Protein AF-A0A1D1VES9-F1 (afdb_monomer)

Radius of gyration: 17.61 Å; Cα contacts (8 Å, |Δi|>4): 212; chains: 1; bounding box: 52×35×46 Å

Foldseek 3Di:
DQFLVLFQDPVLSVQLVDLPDAPVSLVVSVVCQVPDDADDVGSPRFHDDPCRNVNNVSVSLLSVQLNVLVVQCVDPVRVLDAGEAEDLAFEQDVVLVRDGPDYPVSSCVWVVVLVPDGSWDADPVRHTDDRDHSFYDDPNDGADRHVCGPPDDPVNRPDDPPPD

Structure (mmCIF, N/CA/C/O backbone):
data_AF-A0A1D1VES9-F1
#
_entry.id   AF-A0A1D1VES9-F1
#
loop_
_atom_site.group_PDB
_atom_site.id
_atom_site.type_symbol
_atom_site.label_atom_id
_atom_site.label_alt_id
_atom_site.label_comp_id
_atom_site.label_asym_id
_atom_site.label_entity_id
_atom_site.label_seq_id
_atom_site.pdbx_PDB_ins_code
_atom_site.Cartn_x
_atom_site.Cartn_y
_atom_site.Cartn_z
_atom_site.occupancy
_atom_site.B_iso_or_equiv
_atom_site.auth_seq_id
_atom_site.auth_comp_id
_atom_site.auth_asym_id
_atom_site.auth_atom_id
_atom_site.pdbx_PDB_model_num
ATOM 1 N N . MET A 1 1 ? 5.953 4.482 -4.335 1.00 76.69 1 MET A N 1
ATOM 2 C CA . MET A 1 1 ? 6.388 3.399 -5.250 1.00 76.69 1 MET A CA 1
ATOM 3 C C . MET A 1 1 ? 5.388 2.245 -5.416 1.00 76.69 1 MET A C 1
ATOM 5 O O . MET A 1 1 ? 5.637 1.420 -6.274 1.00 76.69 1 MET A O 1
ATOM 9 N N . GLY A 1 2 ? 4.272 2.163 -4.678 1.00 85.81 2 GLY A N 1
ATOM 10 C CA . GLY A 1 2 ? 3.234 1.133 -4.895 1.00 85.81 2 GLY A CA 1
ATOM 11 C C . GLY A 1 2 ? 1.936 1.680 -5.494 1.00 85.81 2 GLY A C 1
ATOM 12 O O . GLY A 1 2 ? 0.868 1.175 -5.179 1.00 85.81 2 GLY A O 1
ATOM 13 N N . SER A 1 3 ? 1.988 2.782 -6.248 1.00 88.19 3 SER A N 1
ATOM 14 C CA . SER A 1 3 ? 0.779 3.443 -6.762 1.00 88.19 3 SER A CA 1
ATOM 15 C C . SER A 1 3 ? 0.324 2.853 -8.092 1.00 88.19 3 SER A C 1
ATOM 17 O O . SER A 1 3 ? 1.151 2.459 -8.912 1.00 88.19 3 SER A O 1
ATOM 19 N N . LEU A 1 4 ? -0.990 2.875 -8.324 1.00 90.12 4 LEU A N 1
ATOM 20 C CA . LEU A 1 4 ? -1.610 2.513 -9.598 1.00 90.12 4 LEU A CA 1
ATOM 21 C C . LEU A 1 4 ? -1.153 3.377 -10.777 1.00 90.12 4 LEU A C 1
ATOM 23 O O . LEU A 1 4 ? -1.152 2.894 -11.906 1.00 90.12 4 LEU A O 1
ATOM 27 N N . ALA A 1 5 ? -0.717 4.620 -10.546 1.00 89.50 5 ALA A N 1
ATOM 28 C CA . ALA A 1 5 ? -0.225 5.477 -11.627 1.00 89.50 5 ALA A CA 1
ATOM 29 C C . ALA A 1 5 ? 1.070 4.954 -12.282 1.00 89.50 5 ALA A C 1
ATOM 31 O O . ALA A 1 5 ? 1.451 5.447 -13.339 1.00 89.50 5 ALA A O 1
ATOM 32 N N . LEU A 1 6 ? 1.739 3.969 -11.666 1.00 88.12 6 LEU A N 1
ATOM 33 C CA . LEU A 1 6 ? 2.914 3.300 -12.232 1.00 88.12 6 LEU A CA 1
ATOM 34 C C . LEU A 1 6 ? 2.566 2.288 -13.324 1.00 88.12 6 LEU A C 1
ATOM 36 O O . LEU A 1 6 ? 3.431 1.947 -14.127 1.00 88.12 6 LEU A O 1
ATOM 40 N N . LEU A 1 7 ? 1.325 1.805 -13.347 1.00 91.88 7 LEU A N 1
ATOM 41 C CA . LEU A 1 7 ? 0.808 1.064 -14.486 1.00 91.88 7 LEU A CA 1
ATOM 42 C C . LEU A 1 7 ? 0.517 2.076 -15.599 1.00 91.88 7 LEU A C 1
ATOM 44 O O . LEU A 1 7 ? 0.063 3.187 -15.323 1.00 91.88 7 LEU A O 1
ATOM 48 N N . THR A 1 8 ? 0.769 1.736 -16.857 1.00 91.69 8 THR A N 1
ATOM 49 C CA . THR A 1 8 ? 0.410 2.600 -17.997 1.00 91.69 8 THR A CA 1
ATOM 50 C C . THR A 1 8 ? -0.734 2.022 -18.817 1.00 91.69 8 THR A C 1
ATOM 52 O O . THR A 1 8 ? -1.509 2.794 -19.381 1.00 91.69 8 THR A O 1
ATOM 55 N N . ASP A 1 9 ? -0.911 0.700 -18.798 1.00 93.12 9 ASP A N 1
ATOM 56 C CA . ASP A 1 9 ? -2.066 0.045 -19.403 1.00 93.12 9 ASP A CA 1
ATOM 57 C C . ASP A 1 9 ? -3.350 0.273 -18.585 1.00 93.12 9 ASP A C 1
ATOM 59 O O . ASP A 1 9 ? -3.349 0.261 -17.350 1.00 93.12 9 ASP A O 1
ATOM 63 N N . LYS A 1 10 ? -4.464 0.490 -19.290 1.00 91.75 10 LYS A N 1
ATOM 64 C CA . LYS A 1 10 ? -5.763 0.792 -18.679 1.00 91.75 10 LYS A CA 1
ATOM 65 C C . LYS A 1 10 ? -6.375 -0.434 -17.999 1.00 91.75 10 LYS A C 1
ATOM 67 O O . LYS A 1 10 ? -6.868 -0.309 -16.881 1.00 91.75 10 LYS A O 1
ATOM 72 N N . GLN A 1 11 ? -6.320 -1.604 -18.632 1.00 91.38 11 GLN A N 1
ATOM 73 C CA . GLN A 1 11 ? -6.908 -2.823 -18.070 1.00 91.38 11 GLN A CA 1
ATOM 74 C C . GLN A 1 11 ? -6.156 -3.248 -16.807 1.00 91.38 11 GLN A C 1
ATOM 76 O O . GLN A 1 11 ? -6.774 -3.594 -15.802 1.00 91.38 11 GLN A O 1
ATOM 81 N N . LEU A 1 12 ? -4.824 -3.136 -16.808 1.00 93.31 12 LEU A N 1
ATOM 82 C CA . LEU A 1 12 ? -4.008 -3.397 -15.623 1.00 93.31 12 LEU A CA 1
ATOM 83 C C . LEU A 1 12 ? -4.362 -2.473 -14.447 1.00 93.31 12 LEU A C 1
ATOM 85 O O . LEU A 1 12 ? -4.302 -2.920 -13.304 1.00 93.31 12 LEU A O 1
ATOM 89 N N . LYS A 1 13 ? -4.763 -1.218 -14.697 1.00 93.56 13 LYS A N 1
ATOM 90 C CA . LYS A 1 13 ? -5.211 -0.286 -13.642 1.00 93.56 13 LYS A CA 1
ATOM 91 C C . LYS A 1 13 ? -6.580 -0.617 -13.070 1.00 93.56 13 LYS A C 1
ATOM 93 O O . LYS A 1 13 ? -6.808 -0.384 -11.888 1.00 93.56 13 LYS A O 1
ATOM 98 N N . GLU A 1 14 ? -7.496 -1.097 -13.901 1.00 93.94 14 GLU A N 1
ATOM 99 C CA . GLU A 1 14 ? -8.879 -1.346 -13.492 1.00 93.94 14 GLU A CA 1
ATOM 100 C C . GLU A 1 14 ? -8.987 -2.579 -12.589 1.00 93.94 14 GLU A C 1
ATOM 102 O O . GLU A 1 14 ? -9.740 -2.559 -11.617 1.00 93.94 14 GLU A O 1
ATOM 107 N N . ARG A 1 15 ? -8.180 -3.621 -12.837 1.00 94.38 15 ARG A N 1
ATOM 108 C CA . ARG A 1 15 ? -8.254 -4.887 -12.083 1.00 94.38 15 ARG A CA 1
ATOM 109 C C . ARG A 1 15 ? -8.083 -4.707 -10.561 1.00 94.38 15 ARG A C 1
ATOM 111 O O . ARG A 1 15 ? -8.929 -5.210 -9.828 1.00 94.38 15 ARG A O 1
ATOM 118 N N . PRO A 1 16 ? -7.069 -3.983 -10.039 1.00 93.75 16 PRO A N 1
ATOM 119 C CA . PRO A 1 16 ? -6.910 -3.784 -8.596 1.00 93.75 16 PRO A CA 1
ATOM 120 C C . PRO A 1 16 ? -7.892 -2.762 -7.996 1.00 93.75 16 PRO A C 1
ATOM 122 O O . PRO A 1 16 ? -7.920 -2.595 -6.777 1.00 93.75 16 PRO A O 1
ATOM 125 N N . LEU A 1 17 ? -8.651 -2.040 -8.831 1.00 92.88 17 LEU A N 1
ATOM 126 C CA . LEU A 1 17 ? -9.656 -1.063 -8.402 1.00 92.88 17 LEU A CA 1
ATOM 127 C C . LEU A 1 17 ? -11.053 -1.659 -8.238 1.00 92.88 17 LEU A C 1
ATOM 129 O O . LEU A 1 17 ? -11.911 -0.987 -7.664 1.00 92.88 17 LEU A O 1
ATOM 133 N N . ASP A 1 18 ? -11.272 -2.885 -8.713 1.00 94.38 18 ASP A N 1
ATOM 134 C CA . ASP A 1 18 ? -12.552 -3.570 -8.603 1.00 94.38 18 ASP A CA 1
ATOM 135 C C . ASP A 1 18 ? -13.013 -3.655 -7.136 1.00 94.38 18 ASP A C 1
ATOM 137 O O . ASP A 1 18 ? -12.313 -4.156 -6.254 1.00 94.38 18 ASP A O 1
ATOM 141 N N . ASN A 1 19 ? -14.227 -3.175 -6.866 1.00 92.00 19 ASN A N 1
ATOM 142 C CA . ASN A 1 19 ? -14.831 -3.237 -5.536 1.00 92.00 19 ASN A CA 1
ATOM 143 C C . ASN A 1 19 ? -15.132 -4.681 -5.098 1.00 92.00 19 ASN A C 1
ATOM 145 O O . ASN A 1 19 ? -15.215 -4.952 -3.897 1.00 92.00 19 ASN A O 1
ATOM 149 N N . ALA A 1 20 ? -15.261 -5.605 -6.053 1.00 94.50 20 ALA A N 1
ATOM 150 C CA . ALA A 1 20 ? -15.442 -7.033 -5.830 1.00 94.50 20 ALA A CA 1
ATOM 151 C C . ALA A 1 20 ? -14.116 -7.819 -5.808 1.00 94.50 20 ALA A C 1
ATOM 153 O O . ALA A 1 20 ? -14.145 -9.045 -5.711 1.00 94.50 20 ALA A O 1
ATOM 154 N N . LEU A 1 21 ? -12.954 -7.148 -5.854 1.00 97.12 21 LEU A N 1
ATOM 155 C CA . LEU A 1 21 ? -11.645 -7.807 -5.838 1.00 97.12 21 LEU A CA 1
ATOM 156 C C . LEU A 1 21 ? -11.515 -8.763 -4.642 1.00 97.12 21 LEU A C 1
ATOM 158 O O . LEU A 1 21 ? -11.746 -8.376 -3.498 1.00 97.12 21 LEU A O 1
ATOM 162 N N . THR A 1 22 ? -11.127 -10.008 -4.890 1.00 97.56 22 THR A N 1
ATOM 163 C CA . THR A 1 22 ? -10.852 -11.012 -3.851 1.00 97.56 22 THR A CA 1
ATOM 164 C C . THR A 1 22 ? -9.352 -11.258 -3.728 1.00 97.56 22 THR A C 1
ATOM 166 O O . THR A 1 22 ? -8.590 -10.904 -4.632 1.00 97.56 22 THR A O 1
ATOM 169 N N . THR A 1 23 ? -8.924 -11.898 -2.637 1.00 97.31 23 THR A N 1
ATOM 170 C CA . THR A 1 23 ? -7.532 -12.349 -2.472 1.00 97.31 23 THR A CA 1
ATOM 171 C C . THR A 1 23 ? -7.099 -13.229 -3.646 1.00 97.31 23 THR A C 1
ATOM 173 O O . THR A 1 23 ? -6.105 -12.912 -4.288 1.00 97.31 23 THR A O 1
ATOM 176 N N . ASP A 1 24 ? -7.904 -14.223 -4.035 1.00 97.75 24 ASP A N 1
ATOM 177 C CA . ASP A 1 24 ? -7.613 -15.110 -5.174 1.00 97.75 24 ASP A CA 1
ATOM 178 C C . ASP A 1 24 ? -7.459 -14.352 -6.502 1.00 97.75 24 ASP A C 1
ATOM 180 O O . ASP A 1 24 ? -6.597 -14.660 -7.327 1.00 97.75 24 ASP A O 1
ATOM 184 N N . SER A 1 25 ? -8.310 -13.352 -6.750 1.00 97.06 25 SER A N 1
ATOM 185 C CA . SER A 1 25 ? -8.220 -12.532 -7.962 1.00 97.06 25 SER A CA 1
ATOM 186 C C . SER A 1 25 ? -6.984 -11.634 -7.939 1.00 97.06 25 SER A C 1
ATOM 188 O O . SER A 1 25 ? -6.353 -11.441 -8.978 1.00 97.06 25 SER A O 1
ATOM 190 N N . LEU A 1 26 ? -6.597 -11.122 -6.767 1.00 97.75 26 LEU A N 1
ATOM 191 C CA . LEU A 1 26 ? -5.361 -10.364 -6.592 1.00 97.75 26 LEU A CA 1
ATOM 192 C C . LEU A 1 26 ? -4.113 -11.242 -6.767 1.00 97.75 26 LEU A C 1
ATOM 194 O O . LEU A 1 26 ? -3.158 -10.817 -7.415 1.00 97.75 26 LEU A O 1
ATOM 198 N N . GLU A 1 27 ? -4.128 -12.474 -6.265 1.00 97.69 27 GLU A N 1
ATOM 199 C CA . GLU A 1 27 ? -3.065 -13.455 -6.500 1.00 97.69 27 GLU A CA 1
ATOM 200 C C . GLU A 1 27 ? -2.884 -13.729 -7.993 1.00 97.69 27 GLU A C 1
ATOM 202 O O . GLU A 1 27 ? -1.755 -13.725 -8.479 1.00 97.69 27 GLU A O 1
ATOM 207 N N . LYS A 1 28 ? -3.980 -13.859 -8.751 1.00 97.56 28 LYS A N 1
ATOM 208 C CA . LYS A 1 28 ? -3.926 -13.990 -10.217 1.00 97.56 28 LYS A CA 1
ATOM 209 C C . LYS A 1 28 ? -3.319 -12.758 -10.891 1.00 97.56 28 LYS A C 1
ATOM 211 O O . LYS A 1 28 ? -2.491 -12.918 -11.779 1.00 97.56 28 LYS A O 1
ATOM 216 N N . ILE A 1 29 ? -3.664 -11.538 -10.456 1.00 96.69 29 ILE A N 1
ATOM 217 C CA . ILE A 1 29 ? -3.027 -10.299 -10.959 1.00 96.69 29 ILE A CA 1
ATOM 218 C C . ILE A 1 29 ? -1.505 -10.358 -10.773 1.00 96.69 29 ILE A C 1
ATOM 220 O O . ILE A 1 29 ? -0.752 -9.979 -11.671 1.00 96.69 29 ILE A O 1
ATOM 224 N N . MET A 1 30 ? -1.048 -10.842 -9.618 1.00 97.38 30 MET A N 1
ATOM 225 C CA . MET A 1 30 ? 0.377 -10.954 -9.319 1.00 97.38 30 MET A CA 1
ATOM 226 C C . MET A 1 30 ? 1.055 -12.107 -10.058 1.00 97.38 30 MET A C 1
ATOM 228 O O . MET A 1 30 ? 2.185 -11.940 -10.511 1.00 97.38 30 MET A O 1
ATOM 232 N N . ALA A 1 31 ? 0.371 -13.236 -10.238 1.00 97.25 31 ALA A N 1
ATOM 233 C CA . ALA A 1 31 ? 0.855 -14.346 -11.049 1.00 97.25 31 ALA A CA 1
ATOM 234 C C . ALA A 1 31 ? 1.047 -13.923 -12.512 1.00 97.25 31 ALA A C 1
ATOM 236 O O . ALA A 1 31 ? 2.107 -14.180 -13.078 1.00 97.25 31 ALA A O 1
ATOM 237 N N . ASP A 1 32 ? 0.087 -13.196 -13.094 1.00 96.12 32 ASP A N 1
ATOM 238 C CA . ASP A 1 32 ? 0.209 -12.655 -14.454 1.00 96.12 32 ASP A CA 1
ATOM 239 C C . ASP A 1 32 ? 1.465 -11.787 -14.597 1.00 96.12 32 ASP A C 1
ATOM 241 O O . ASP A 1 32 ? 2.190 -11.904 -15.580 1.00 96.12 32 ASP A O 1
ATOM 245 N N . TYR A 1 33 ? 1.758 -10.951 -13.594 1.00 95.19 33 TYR A N 1
ATOM 246 C CA . TYR A 1 33 ? 2.977 -10.143 -13.581 1.00 95.19 33 TYR A CA 1
ATOM 247 C C . TYR A 1 33 ? 4.254 -10.991 -13.469 1.00 95.19 33 TYR A C 1
ATOM 249 O O . TYR A 1 33 ? 5.233 -10.711 -14.153 1.00 95.19 33 TYR A O 1
ATOM 257 N N . VAL A 1 34 ? 4.263 -12.036 -12.637 1.00 95.06 34 VAL A N 1
ATOM 258 C CA . VAL A 1 34 ? 5.417 -12.947 -12.502 1.00 95.06 34 VAL A CA 1
ATOM 259 C C . VAL A 1 34 ? 5.688 -13.712 -13.801 1.00 95.06 34 VAL A C 1
ATOM 261 O O . VAL A 1 34 ? 6.844 -13.953 -14.143 1.00 95.06 34 VAL A O 1
ATOM 264 N N . HIS A 1 35 ? 4.636 -14.078 -14.533 1.00 95.56 35 HIS A N 1
ATOM 265 C CA . HIS A 1 35 ? 4.738 -14.767 -15.819 1.00 95.56 35 HIS A CA 1
ATOM 266 C C . HIS A 1 35 ? 4.919 -13.819 -17.012 1.00 95.56 35 HIS A C 1
ATOM 268 O O . HIS A 1 35 ? 5.161 -14.283 -18.129 1.00 95.56 35 HIS A O 1
ATOM 274 N N . PHE A 1 36 ? 4.819 -12.507 -16.800 1.00 93.69 36 PHE A N 1
ATOM 275 C CA . PHE A 1 36 ? 5.004 -11.521 -17.851 1.00 93.69 36 PHE A CA 1
ATOM 276 C C . PHE A 1 36 ? 6.470 -11.466 -18.294 1.00 93.69 36 PHE A C 1
ATOM 278 O O . PHE A 1 36 ? 7.381 -11.230 -17.499 1.00 93.69 36 PHE A O 1
ATOM 285 N N . VAL A 1 37 ? 6.690 -11.636 -19.597 1.00 89.69 37 VAL A N 1
ATOM 286 C CA . VAL A 1 37 ? 8.010 -11.514 -20.219 1.00 89.69 37 VAL A CA 1
ATOM 287 C C . VAL A 1 37 ? 8.045 -10.211 -21.021 1.00 89.69 37 VAL A C 1
ATOM 289 O O . VAL A 1 37 ? 7.333 -10.110 -22.026 1.00 89.69 37 VAL A O 1
ATOM 292 N N . PRO A 1 38 ? 8.845 -9.209 -20.607 1.00 88.44 38 PRO A N 1
ATOM 293 C CA . PRO A 1 38 ? 8.958 -7.958 -21.345 1.00 88.44 38 PRO A CA 1
ATOM 294 C C . PRO A 1 38 ? 9.621 -8.186 -22.705 1.00 88.44 38 PRO A C 1
ATOM 296 O O . PRO A 1 38 ? 10.491 -9.047 -22.859 1.00 88.44 38 PRO A O 1
ATOM 299 N N . LYS A 1 39 ? 9.238 -7.370 -23.686 1.00 87.75 39 LYS A N 1
ATOM 300 C CA . LYS A 1 39 ? 9.961 -7.248 -24.957 1.00 87.75 39 LYS A CA 1
ATOM 301 C C . LYS A 1 39 ? 10.945 -6.086 -24.859 1.00 87.75 39 LYS A C 1
ATOM 303 O O . LYS A 1 39 ? 10.891 -5.282 -23.929 1.00 87.75 39 LYS A O 1
ATOM 308 N N . GLU A 1 40 ? 11.862 -5.989 -25.816 1.00 85.50 40 GLU A N 1
ATOM 309 C CA . GLU A 1 40 ? 12.819 -4.884 -25.854 1.00 85.50 40 GLU A CA 1
ATOM 310 C C . GLU A 1 40 ? 12.084 -3.530 -25.830 1.00 85.50 40 GLU A C 1
ATOM 312 O O . GLU A 1 40 ? 11.281 -3.234 -26.712 1.00 85.50 40 GLU A O 1
ATOM 317 N N . ASN A 1 41 ? 12.342 -2.730 -24.789 1.00 81.38 41 ASN A N 1
ATOM 318 C CA . ASN A 1 41 ? 11.699 -1.436 -24.520 1.00 81.38 41 ASN A CA 1
ATOM 319 C C . ASN A 1 41 ? 10.161 -1.450 -24.386 1.00 81.38 41 ASN A C 1
ATOM 321 O O . ASN A 1 41 ? 9.548 -0.383 -24.373 1.00 81.38 41 ASN A O 1
ATOM 325 N N . ASP A 1 42 ? 9.539 -2.618 -24.217 1.00 88.31 42 ASP A N 1
ATOM 326 C CA . ASP A 1 42 ? 8.098 -2.762 -24.002 1.00 88.31 42 ASP A CA 1
ATOM 327 C C . ASP A 1 42 ? 7.818 -3.620 -22.760 1.00 88.31 42 ASP A C 1
ATOM 329 O O . ASP A 1 42 ? 8.033 -4.834 -22.724 1.00 88.31 42 ASP A O 1
ATOM 333 N N . TYR A 1 43 ? 7.318 -2.946 -21.726 1.00 90.00 43 TYR A N 1
ATOM 334 C CA . TYR A 1 43 ? 7.001 -3.523 -20.422 1.00 90.00 43 TYR A CA 1
ATOM 335 C C . TYR A 1 43 ? 5.518 -3.891 -20.284 1.00 90.00 43 TYR A C 1
ATOM 337 O O . TYR A 1 43 ? 5.063 -4.139 -19.171 1.00 90.00 43 TYR A O 1
ATOM 345 N N . GLY A 1 44 ? 4.742 -3.903 -21.376 1.00 90.38 44 GLY A N 1
ATOM 346 C CA . GLY A 1 44 ? 3.354 -4.382 -21.369 1.00 90.38 44 GLY A CA 1
ATOM 347 C C . GLY A 1 44 ? 2.430 -3.602 -20.434 1.00 90.38 44 GLY A C 1
ATOM 348 O O . GLY A 1 44 ? 1.448 -4.138 -19.935 1.00 90.38 44 GLY A O 1
ATOM 349 N N . GLY A 1 45 ? 2.773 -2.347 -20.144 1.00 92.06 45 GLY A N 1
ATOM 350 C CA . GLY A 1 45 ? 2.030 -1.506 -19.213 1.00 92.06 45 GLY A CA 1
ATOM 351 C C . GLY A 1 45 ? 2.410 -1.641 -17.738 1.00 92.06 45 GLY A C 1
ATOM 352 O O . GLY A 1 45 ? 1.852 -0.914 -16.915 1.00 92.06 45 GLY A O 1
ATOM 353 N N . TYR A 1 46 ? 3.347 -2.526 -17.391 1.00 93.31 46 TYR A N 1
ATOM 354 C CA . TYR A 1 46 ? 3.900 -2.650 -16.043 1.00 93.31 46 TYR A CA 1
ATOM 355 C C . TYR A 1 46 ? 5.005 -1.614 -15.777 1.00 93.31 46 TYR A C 1
ATOM 357 O O . TYR A 1 46 ? 5.553 -1.029 -16.718 1.00 93.31 46 TYR A O 1
ATOM 365 N N . PRO A 1 47 ? 5.379 -1.381 -14.502 1.00 89.12 47 PRO A N 1
ATOM 366 C CA . PRO A 1 47 ? 6.446 -0.446 -14.176 1.00 89.12 47 PRO A CA 1
ATOM 367 C C . PRO A 1 47 ? 7.774 -0.916 -14.783 1.00 89.12 47 PRO A C 1
ATOM 369 O O . PRO A 1 47 ? 8.200 -2.053 -14.575 1.00 89.12 47 PRO A O 1
ATOM 372 N N . ALA A 1 48 ? 8.426 -0.024 -15.528 1.00 77.81 48 ALA A N 1
ATOM 373 C CA . ALA A 1 48 ? 9.702 -0.296 -16.176 1.00 77.81 48 ALA A CA 1
ATOM 374 C C . ALA A 1 48 ? 10.863 -0.388 -15.161 1.00 77.81 48 ALA A C 1
ATOM 376 O O . ALA A 1 48 ? 10.810 0.221 -14.090 1.00 77.81 48 ALA A O 1
ATOM 377 N N . PHE A 1 49 ? 11.953 -1.064 -15.552 1.00 68.19 49 PHE A N 1
ATOM 378 C CA . PHE A 1 49 ? 13.239 -1.148 -14.829 1.00 68.19 49 PHE A CA 1
ATOM 379 C C . PHE A 1 49 ? 13.272 -1.988 -13.534 1.00 68.19 49 PHE A C 1
ATOM 381 O O . PHE A 1 49 ? 12.263 -2.491 -13.051 1.00 68.19 49 PHE A O 1
ATOM 388 N N . GLY A 1 50 ? 14.479 -2.157 -12.969 1.00 72.62 50 GLY A N 1
ATOM 389 C CA . GLY A 1 50 ? 14.819 -3.075 -11.867 1.00 72.62 50 GLY A CA 1
ATOM 390 C C . GLY A 1 50 ? 14.055 -2.913 -10.543 1.00 72.62 50 GLY A C 1
ATOM 391 O O . GLY A 1 50 ? 14.228 -3.736 -9.651 1.00 72.62 50 GLY A O 1
ATOM 392 N N . LEU A 1 51 ? 13.190 -1.902 -10.409 1.00 82.75 51 LEU A N 1
ATOM 393 C CA . LEU A 1 51 ? 12.272 -1.757 -9.272 1.00 82.75 51 LEU A CA 1
ATOM 394 C C . LEU A 1 51 ? 10.842 -2.233 -9.573 1.00 82.75 51 LEU A C 1
ATOM 396 O O . LEU A 1 51 ? 10.014 -2.221 -8.666 1.00 82.75 51 LEU A O 1
ATOM 400 N N . GLY A 1 52 ? 10.541 -2.693 -10.791 1.00 89.12 52 GLY A N 1
ATOM 401 C CA . GLY A 1 52 ? 9.224 -3.208 -11.180 1.00 89.12 52 GLY A CA 1
ATOM 402 C C . GLY A 1 52 ? 8.649 -4.237 -10.199 1.00 89.12 52 GLY A C 1
ATOM 403 O O . GLY A 1 52 ? 7.540 -4.018 -9.705 1.00 89.12 52 GLY A O 1
ATOM 404 N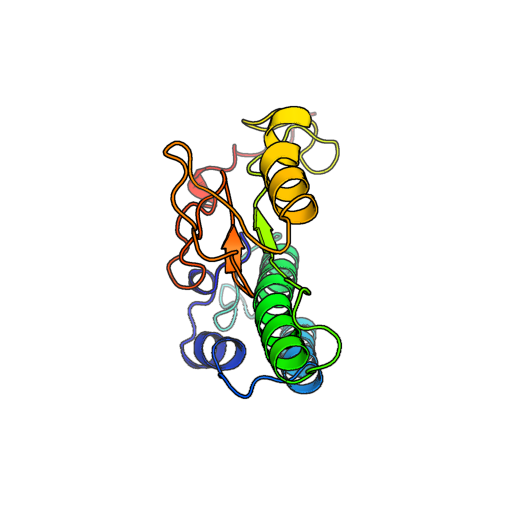 N . PRO A 1 53 ? 9.405 -5.284 -9.806 1.00 92.06 53 PRO A N 1
ATOM 405 C CA . PRO A 1 53 ? 8.910 -6.277 -8.852 1.00 92.06 53 PRO A CA 1
ATOM 406 C C . PRO A 1 53 ? 8.588 -5.683 -7.478 1.00 92.06 53 PRO A C 1
ATOM 408 O O . PRO A 1 53 ? 7.570 -6.006 -6.860 1.00 92.06 53 PRO A O 1
ATOM 411 N N . TYR A 1 54 ? 9.415 -4.743 -7.014 1.00 91.19 54 TYR A N 1
ATOM 412 C CA . TYR A 1 54 ? 9.155 -4.004 -5.783 1.00 91.19 54 TYR A CA 1
ATOM 413 C C . TYR A 1 54 ? 7.885 -3.146 -5.903 1.00 91.19 54 TYR A C 1
ATOM 415 O O . TYR A 1 54 ? 7.019 -3.199 -5.032 1.00 91.19 54 TYR A O 1
ATOM 423 N N . CYS A 1 55 ? 7.723 -2.405 -6.999 1.00 91.69 55 CYS A N 1
ATOM 424 C CA . CYS A 1 55 ? 6.539 -1.589 -7.252 1.00 91.69 55 CYS A CA 1
ATOM 425 C C . CYS A 1 55 ? 5.255 -2.425 -7.291 1.00 91.69 55 CYS A C 1
ATOM 427 O O . CYS A 1 55 ? 4.282 -2.072 -6.624 1.00 91.69 55 CYS A O 1
ATOM 429 N N . MET A 1 56 ? 5.272 -3.549 -8.008 1.00 94.94 56 MET A N 1
ATOM 430 C CA . MET A 1 56 ? 4.124 -4.447 -8.128 1.00 94.94 56 MET A CA 1
ATOM 431 C C . MET A 1 56 ? 3.773 -5.116 -6.798 1.00 94.94 56 MET A C 1
ATOM 433 O O . MET A 1 56 ? 2.604 -5.138 -6.425 1.00 94.94 56 MET A O 1
ATOM 437 N N . SER A 1 57 ? 4.763 -5.571 -6.021 1.00 95.62 57 SER A N 1
ATOM 438 C CA . SER A 1 57 ? 4.498 -6.120 -4.681 1.00 95.62 57 SER A CA 1
ATOM 439 C C . SER A 1 57 ? 3.884 -5.085 -3.730 1.00 95.62 57 SER A C 1
ATOM 441 O O . SER A 1 57 ? 2.950 -5.401 -2.996 1.00 95.62 57 SER A O 1
ATOM 443 N N . LYS A 1 58 ? 4.340 -3.825 -3.758 1.00 95.12 58 LYS A N 1
ATOM 444 C CA . LYS A 1 58 ? 3.748 -2.756 -2.934 1.00 95.12 58 LYS A CA 1
ATOM 445 C C . LYS A 1 58 ? 2.367 -2.322 -3.428 1.00 95.12 58 LYS A C 1
ATOM 447 O O . LYS A 1 58 ? 1.523 -1.986 -2.603 1.00 95.12 58 LYS A O 1
ATOM 452 N N . LEU A 1 59 ? 2.118 -2.366 -4.736 1.00 95.31 59 LEU A N 1
ATOM 453 C CA . LEU A 1 59 ? 0.783 -2.175 -5.304 1.00 95.31 59 LEU A CA 1
ATOM 454 C C . LEU A 1 59 ? -0.176 -3.261 -4.805 1.00 95.31 59 LEU A C 1
ATOM 456 O O . LEU A 1 59 ? -1.272 -2.936 -4.353 1.00 95.31 59 LEU A O 1
ATOM 460 N N . ALA A 1 60 ? 0.261 -4.523 -4.805 1.00 96.75 60 ALA A N 1
ATOM 461 C CA . ALA A 1 60 ? -0.521 -5.639 -4.285 1.00 96.75 60 ALA A CA 1
ATOM 462 C C . ALA A 1 60 ? -0.836 -5.489 -2.796 1.00 96.75 60 ALA A C 1
ATOM 464 O O . ALA A 1 60 ? -1.973 -5.710 -2.401 1.00 96.75 60 ALA A O 1
ATOM 465 N N . VAL A 1 61 ? 0.126 -5.050 -1.975 1.00 97.00 61 VAL A N 1
ATOM 466 C CA . VAL A 1 61 ? -0.118 -4.767 -0.548 1.00 97.00 61 VAL A CA 1
ATOM 467 C C . VAL A 1 61 ? -1.225 -3.724 -0.371 1.00 97.00 61 VAL A C 1
ATOM 469 O O . VAL A 1 61 ? -2.140 -3.943 0.417 1.00 97.00 61 VAL A O 1
ATOM 472 N N . ASN A 1 62 ? -1.193 -2.628 -1.134 1.00 95.94 62 ASN A N 1
ATOM 473 C CA . ASN A 1 62 ? -2.222 -1.588 -1.051 1.00 95.94 62 ASN A CA 1
ATOM 474 C C . ASN A 1 62 ? -3.604 -2.096 -1.504 1.00 95.94 62 ASN A C 1
ATOM 476 O O . ASN A 1 62 ? -4.616 -1.775 -0.881 1.00 95.94 62 ASN A O 1
ATOM 480 N N . ALA A 1 63 ? -3.656 -2.911 -2.562 1.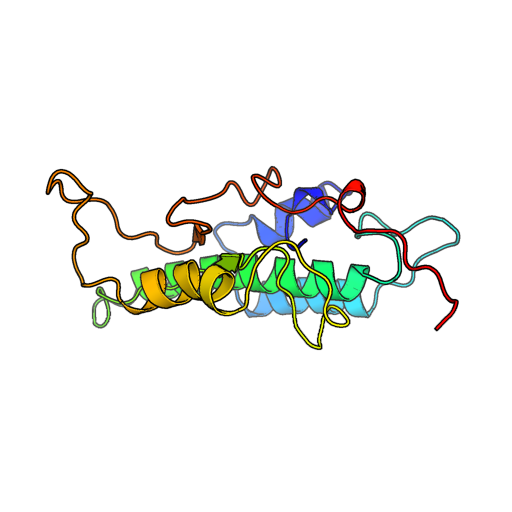00 96.88 63 ALA A N 1
ATOM 481 C CA . ALA A 1 63 ? -4.895 -3.547 -3.009 1.00 96.88 63 ALA A CA 1
ATOM 482 C C . ALA A 1 63 ? -5.434 -4.528 -1.951 1.00 96.88 63 ALA A C 1
ATOM 484 O O . ALA A 1 63 ? -6.610 -4.473 -1.594 1.00 96.88 63 ALA A O 1
ATOM 485 N N . LEU A 1 64 ? -4.562 -5.370 -1.389 1.00 97.88 64 LEU A N 1
ATOM 486 C CA . LEU A 1 64 ? -4.906 -6.343 -0.355 1.00 97.88 64 LEU A CA 1
ATOM 487 C C . LEU A 1 64 ? -5.441 -5.662 0.906 1.00 97.88 64 LEU A C 1
ATOM 489 O O . LEU A 1 64 ? -6.422 -6.124 1.474 1.00 97.88 64 LEU A O 1
ATOM 493 N N . THR A 1 65 ? -4.860 -4.534 1.319 1.00 97.19 65 THR A N 1
ATOM 494 C CA . THR A 1 65 ? -5.379 -3.722 2.428 1.00 97.19 65 THR A CA 1
ATOM 495 C C . THR A 1 65 ? -6.859 -3.371 2.241 1.00 97.19 65 THR A C 1
ATOM 497 O O . THR A 1 65 ? -7.635 -3.485 3.190 1.00 97.19 65 THR A O 1
ATOM 500 N N . ARG A 1 66 ? -7.271 -2.980 1.027 1.00 96.62 66 ARG A N 1
ATOM 501 C CA . ARG A 1 66 ? -8.676 -2.658 0.720 1.00 96.62 66 ARG A CA 1
ATOM 502 C C . ARG A 1 66 ? -9.571 -3.894 0.798 1.00 96.62 66 ARG A C 1
ATOM 504 O O . ARG A 1 66 ? -10.650 -3.815 1.380 1.00 96.62 66 ARG A O 1
ATOM 511 N N . VAL A 1 67 ? -9.112 -5.016 0.237 1.00 97.75 67 VAL A N 1
ATOM 512 C CA . VAL A 1 67 ? -9.816 -6.310 0.280 1.00 97.75 67 VAL A CA 1
ATOM 513 C C . VAL A 1 67 ? -10.042 -6.740 1.728 1.00 97.75 67 VAL A C 1
ATOM 515 O O . VAL A 1 67 ? -11.182 -6.936 2.138 1.00 97.75 67 VAL A O 1
ATOM 518 N N . LEU A 1 68 ? -8.976 -6.777 2.529 1.00 97.25 68 LEU A N 1
ATOM 519 C CA . LEU A 1 68 ? -9.041 -7.188 3.928 1.00 97.25 68 LEU A CA 1
ATOM 520 C C . LEU A 1 68 ? -9.963 -6.285 4.745 1.00 97.25 68 LEU A C 1
ATOM 522 O O . LEU A 1 68 ? -10.802 -6.792 5.482 1.00 97.25 68 LEU A O 1
ATOM 526 N N . GLN A 1 69 ? -9.864 -4.957 4.607 1.00 96.44 69 GLN A N 1
ATOM 527 C CA . GLN A 1 69 ? -10.765 -4.061 5.335 1.00 96.44 69 GLN A CA 1
ATOM 528 C C . GLN A 1 69 ? -12.233 -4.305 4.967 1.00 96.44 69 GLN A C 1
ATOM 530 O O . GLN A 1 69 ? -13.091 -4.304 5.850 1.00 96.44 69 GLN A O 1
ATOM 535 N N . ARG A 1 70 ? -12.538 -4.487 3.676 1.00 96.12 70 ARG A N 1
ATOM 536 C CA . ARG A 1 70 ? -13.904 -4.771 3.223 1.00 96.12 70 ARG A CA 1
ATOM 537 C C . ARG A 1 70 ? -14.424 -6.058 3.854 1.00 96.12 70 ARG A C 1
ATOM 539 O O . ARG A 1 70 ? -15.554 -6.068 4.331 1.00 96.12 70 ARG A O 1
ATOM 546 N N . ASP A 1 71 ? -13.612 -7.107 3.866 1.00 95.56 71 ASP A N 1
ATOM 547 C CA . ASP A 1 71 ? -14.002 -8.401 4.417 1.00 95.56 71 ASP A CA 1
ATOM 548 C C . ASP A 1 71 ? -14.199 -8.305 5.944 1.00 95.56 71 ASP A C 1
ATOM 550 O O . ASP A 1 71 ? -15.197 -8.797 6.467 1.00 95.56 71 ASP A O 1
ATOM 554 N N . PHE A 1 72 ? -13.347 -7.558 6.659 1.00 95.25 72 PHE A N 1
ATOM 555 C CA . PHE A 1 72 ? -13.545 -7.279 8.088 1.00 95.25 72 PHE A CA 1
ATOM 556 C C . PHE A 1 72 ? -14.797 -6.444 8.382 1.00 95.25 72 PHE A C 1
ATOM 558 O O . PHE A 1 72 ? -15.456 -6.687 9.386 1.00 95.25 72 PHE A O 1
ATOM 565 N N . ASN A 1 73 ? -15.196 -5.515 7.508 1.00 93.38 73 ASN A N 1
ATOM 566 C CA . ASN A 1 73 ? -16.434 -4.742 7.698 1.00 93.38 73 ASN A CA 1
ATOM 567 C C . ASN A 1 73 ? -17.708 -5.614 7.649 1.00 93.38 73 ASN A C 1
ATOM 569 O O . ASN A 1 73 ? -18.763 -5.211 8.158 1.00 93.38 73 ASN A O 1
ATOM 573 N N . GLN A 1 74 ? -17.634 -6.786 7.009 1.00 93.62 74 GLN A N 1
ATOM 574 C CA . GLN A 1 74 ? -18.732 -7.755 6.969 1.00 93.62 74 GLN A CA 1
ATOM 575 C C . GLN A 1 74 ? -18.81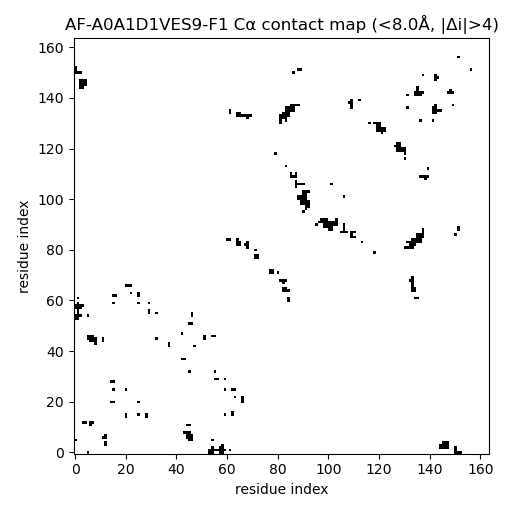4 -8.577 8.262 1.00 93.62 74 GLN A C 1
ATOM 577 O O . GLN A 1 74 ? -19.890 -9.068 8.605 1.00 93.62 74 GLN A O 1
ATOM 582 N N . ASP A 1 75 ? -17.715 -8.683 9.009 1.00 93.94 75 ASP A N 1
ATOM 583 C CA . ASP A 1 75 ? -17.664 -9.396 10.277 1.00 93.94 75 ASP A CA 1
ATOM 584 C C . ASP A 1 75 ? -18.111 -8.513 11.452 1.00 93.94 75 ASP A C 1
ATOM 586 O O . ASP A 1 75 ? -17.356 -7.715 12.007 1.00 93.94 75 ASP A O 1
ATOM 590 N N . LYS A 1 76 ? -19.359 -8.720 11.879 1.00 90.88 76 LYS A N 1
ATOM 591 C CA . LYS A 1 76 ? -19.986 -7.992 12.994 1.00 90.88 76 LYS A CA 1
ATOM 592 C C . LYS A 1 76 ? -19.412 -8.316 14.372 1.00 90.88 76 LYS A C 1
ATOM 594 O O . LYS A 1 76 ? -19.732 -7.628 15.332 1.00 90.88 76 LYS A O 1
ATOM 599 N N . SER A 1 77 ? -18.573 -9.343 14.498 1.00 94.25 77 SER A N 1
ATOM 600 C CA . SER A 1 77 ? -17.914 -9.669 15.768 1.00 94.25 77 SER A CA 1
ATOM 601 C C . SER A 1 77 ? -16.633 -8.865 16.011 1.00 94.25 77 SER A C 1
ATOM 603 O O . SER A 1 77 ? -16.131 -8.853 17.132 1.00 94.25 77 SER A O 1
ATOM 605 N N . ARG A 1 78 ? -16.099 -8.202 14.975 1.00 89.50 78 ARG A N 1
ATOM 606 C CA . ARG A 1 78 ? -14.786 -7.536 14.980 1.00 89.50 78 ARG A CA 1
ATOM 607 C C . ARG A 1 78 ? -14.856 -6.131 14.375 1.00 89.50 78 ARG A C 1
ATOM 609 O O . ARG A 1 78 ? -14.031 -5.746 13.548 1.00 89.50 78 ARG A O 1
ATOM 616 N N . GLU A 1 79 ? -15.878 -5.369 14.759 1.00 86.50 79 GLU A N 1
ATOM 617 C CA . GLU A 1 79 ? -16.160 -4.049 14.175 1.00 86.50 79 GLU A CA 1
ATOM 618 C C . GLU A 1 79 ? -15.073 -3.007 14.470 1.00 86.50 79 GLU A C 1
ATOM 620 O O . GLU A 1 79 ? -14.949 -2.022 13.741 1.00 86.50 79 GLU A O 1
ATOM 625 N N . ASP A 1 80 ? -14.256 -3.223 15.497 1.00 87.94 80 ASP A N 1
ATOM 626 C CA . ASP A 1 80 ? -13.135 -2.376 15.895 1.00 87.94 80 ASP A CA 1
ATOM 627 C C . ASP A 1 80 ? -11.877 -2.572 15.030 1.00 87.94 80 ASP A C 1
ATOM 629 O O . ASP A 1 80 ? -10.986 -1.721 15.057 1.00 87.94 80 ASP A O 1
ATOM 633 N N . LEU A 1 81 ? -11.811 -3.629 14.210 1.00 91.00 81 LEU A N 1
ATOM 634 C CA . LEU A 1 81 ? -10.655 -3.872 13.352 1.00 91.00 81 LEU A CA 1
ATOM 635 C C . LEU A 1 81 ? -10.543 -2.847 12.222 1.00 91.00 81 LEU A C 1
ATOM 637 O O . LEU A 1 81 ? -11.447 -2.648 11.402 1.00 91.00 81 LEU A O 1
ATOM 641 N N . SER A 1 82 ? -9.353 -2.258 12.138 1.00 93.38 82 SER A N 1
ATOM 642 C CA . SER A 1 82 ? -8.945 -1.386 11.050 1.00 93.38 82 SER A CA 1
ATOM 643 C C . SER A 1 82 ? -7.654 -1.894 10.413 1.00 93.38 82 SER A C 1
ATOM 645 O O . SER A 1 82 ? -6.663 -2.164 11.090 1.00 93.38 82 SER A O 1
ATOM 647 N N . VAL A 1 83 ? -7.670 -2.020 9.090 1.00 96.00 83 VAL A N 1
ATOM 648 C CA . VAL A 1 83 ? -6.543 -2.452 8.267 1.00 96.00 83 VAL A CA 1
ATOM 649 C C . VAL A 1 83 ? -6.194 -1.319 7.321 1.00 96.00 83 VAL A C 1
ATOM 651 O O . VAL A 1 83 ? -7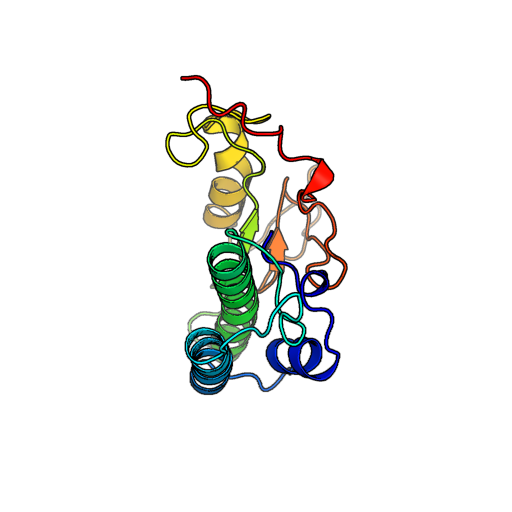.011 -0.895 6.508 1.00 96.00 83 VAL A O 1
ATOM 654 N N . ASN A 1 84 ? -4.958 -0.839 7.402 1.00 96.38 84 ASN A N 1
ATOM 655 C CA . ASN A 1 84 ? -4.441 0.219 6.543 1.00 96.38 84 ASN A CA 1
ATOM 656 C C . ASN A 1 84 ? -3.051 -0.147 6.037 1.00 96.38 84 ASN A C 1
ATOM 658 O O . ASN A 1 84 ? -2.320 -0.920 6.655 1.00 96.38 84 ASN A O 1
ATOM 662 N N . SER A 1 85 ? -2.679 0.470 4.926 1.00 96.06 85 SER A N 1
ATOM 663 C CA . SER A 1 85 ? -1.314 0.487 4.424 1.00 96.06 85 SER A CA 1
ATOM 664 C C . SER A 1 85 ? -0.690 1.822 4.806 1.00 96.06 85 SER A C 1
ATOM 666 O O . SER A 1 85 ? -1.372 2.845 4.913 1.00 96.06 85 SER A O 1
ATOM 668 N N . CYS A 1 86 ? 0.619 1.832 5.033 1.00 93.88 86 CYS A N 1
ATOM 669 C CA . CYS A 1 86 ? 1.330 3.064 5.329 1.00 93.88 86 CYS A CA 1
ATOM 670 C C . CYS A 1 86 ? 2.565 3.223 4.458 1.00 93.88 86 CYS A C 1
ATOM 672 O O . CYS A 1 86 ? 3.175 2.248 4.012 1.00 93.88 86 CYS A O 1
ATOM 674 N N . TYR A 1 87 ? 2.924 4.479 4.219 1.00 90.12 87 TYR A N 1
ATOM 675 C CA . TYR A 1 87 ? 4.134 4.839 3.506 1.00 90.12 87 TYR A CA 1
ATOM 676 C C . TYR A 1 87 ? 5.108 5.536 4.470 1.00 90.12 87 TYR A C 1
ATOM 678 O O . TYR A 1 87 ? 4.831 6.657 4.889 1.00 90.12 87 TYR A O 1
ATOM 686 N N . PRO A 1 88 ? 6.247 4.905 4.815 1.00 90.88 88 PRO A N 1
ATOM 687 C CA . PRO A 1 88 ? 7.192 5.433 5.807 1.00 90.88 88 PRO A CA 1
ATOM 688 C C . PRO A 1 88 ? 8.109 6.552 5.281 1.00 90.88 88 PRO A C 1
ATOM 690 O O . PRO A 1 88 ? 8.951 7.055 6.019 1.00 90.88 88 PRO A O 1
ATOM 693 N N . GLY A 1 89 ? 7.983 6.936 4.006 1.00 88.75 89 GLY A N 1
ATOM 694 C CA . GLY A 1 89 ? 8.902 7.883 3.373 1.00 88.75 89 GLY A CA 1
ATOM 695 C C . GLY A 1 89 ? 10.212 7.238 2.905 1.00 88.75 89 GLY A C 1
ATOM 696 O O . GLY A 1 89 ? 10.336 6.015 2.831 1.00 88.75 89 GLY A O 1
ATOM 697 N N . TYR A 1 90 ? 11.184 8.079 2.531 1.00 90.06 90 TYR A N 1
ATOM 698 C CA . TYR A 1 90 ? 12.521 7.621 2.145 1.00 90.06 90 TYR A CA 1
ATOM 699 C C . TYR A 1 90 ? 13.405 7.483 3.378 1.00 90.06 90 TYR A C 1
ATOM 701 O O . TYR A 1 90 ? 14.025 8.453 3.811 1.00 90.06 90 TYR A O 1
ATOM 709 N N . THR A 1 91 ? 13.442 6.300 3.969 1.00 92.31 91 THR A N 1
ATOM 710 C CA . THR A 1 91 ? 14.075 6.106 5.276 1.00 92.31 91 THR A CA 1
ATOM 711 C C . THR A 1 91 ? 15.525 5.659 5.155 1.00 92.31 91 THR A C 1
ATOM 713 O O . THR A 1 91 ? 15.828 4.770 4.364 1.00 92.31 91 THR A O 1
ATOM 716 N N . VAL A 1 92 ? 16.408 6.220 5.980 1.00 94.19 92 VAL A N 1
ATOM 717 C CA . VAL A 1 92 ? 17.805 5.784 6.129 1.00 94.19 92 VAL A CA 1
ATOM 718 C C . VAL A 1 92 ? 17.840 4.402 6.793 1.00 94.19 92 VAL A C 1
ATOM 720 O O . VAL A 1 92 ? 17.685 4.282 8.006 1.00 94.19 92 VAL A O 1
ATOM 723 N N . THR A 1 93 ? 18.010 3.343 5.997 1.00 93.62 93 THR A N 1
ATOM 724 C CA . THR A 1 93 ? 18.042 1.945 6.461 1.00 93.62 93 THR A CA 1
ATOM 725 C C . THR A 1 93 ? 18.998 1.105 5.614 1.00 93.62 93 THR A C 1
ATOM 727 O O . THR A 1 93 ? 19.434 1.533 4.544 1.00 93.62 93 THR A O 1
ATOM 730 N N . GLY A 1 94 ? 19.268 -0.136 6.036 1.00 94.06 94 GLY A N 1
ATOM 731 C CA . GLY A 1 94 ? 20.055 -1.077 5.233 1.00 94.06 94 GLY A CA 1
ATOM 732 C C . GLY A 1 94 ? 19.440 -1.345 3.852 1.00 94.06 94 GLY A C 1
ATOM 733 O O . GLY A 1 94 ? 20.172 -1.460 2.877 1.00 94.06 94 GLY A O 1
ATOM 734 N N . LEU A 1 95 ? 18.102 -1.339 3.738 1.00 90.50 95 LEU A N 1
ATOM 735 C CA . LEU A 1 95 ? 17.389 -1.507 2.461 1.00 90.50 95 LEU A CA 1
ATOM 736 C C . LEU A 1 95 ? 17.717 -0.395 1.452 1.00 90.50 95 LEU A C 1
ATOM 738 O O . LEU A 1 95 ? 17.677 -0.618 0.245 1.00 90.50 95 LEU A O 1
ATOM 742 N N . THR A 1 96 ? 18.026 0.805 1.938 1.00 89.38 96 THR A N 1
ATOM 743 C CA . THR A 1 96 ? 18.325 1.985 1.119 1.00 89.38 96 THR A CA 1
ATOM 744 C C . THR A 1 96 ? 19.818 2.314 1.097 1.00 89.38 96 THR A C 1
ATOM 746 O O . THR A 1 96 ? 20.194 3.424 0.718 1.00 89.38 96 THR A O 1
ATOM 749 N N . ASN A 1 97 ? 20.684 1.375 1.500 1.00 91.25 97 ASN A N 1
ATOM 750 C CA . ASN A 1 97 ? 22.129 1.582 1.642 1.00 91.25 97 ASN A CA 1
ATOM 751 C C . ASN A 1 97 ? 22.464 2.814 2.499 1.00 91.25 97 ASN A C 1
ATOM 753 O O . ASN A 1 97 ? 23.320 3.621 2.136 1.00 91.25 97 ASN A O 1
ATOM 757 N N . GLN A 1 98 ? 21.750 2.986 3.616 1.00 93.06 98 GLN A N 1
ATOM 758 C CA . GLN A 1 98 ? 21.898 4.123 4.529 1.00 93.06 98 GLN A CA 1
ATOM 759 C C . GLN A 1 98 ? 21.647 5.491 3.861 1.00 93.06 98 GLN A C 1
ATOM 761 O O . GLN A 1 98 ? 22.178 6.510 4.300 1.00 93.06 98 GLN A O 1
ATOM 766 N N . ARG A 1 99 ? 20.816 5.536 2.811 1.00 88.56 99 ARG A N 1
ATOM 767 C CA . ARG A 1 99 ? 20.361 6.775 2.159 1.00 88.56 99 ARG A CA 1
ATOM 768 C C . ARG A 1 99 ? 18.886 7.024 2.455 1.00 88.56 99 ARG A C 1
ATOM 770 O O . ARG A 1 99 ? 18.093 6.095 2.559 1.00 88.56 99 ARG A O 1
ATOM 777 N N . GLY A 1 100 ? 18.499 8.284 2.580 1.00 88.88 100 GLY A N 1
ATOM 778 C CA . GLY A 1 100 ? 17.125 8.638 2.909 1.00 88.88 100 GLY A CA 1
ATOM 779 C C . GLY A 1 100 ? 16.988 10.100 3.292 1.00 88.88 100 GLY A C 1
ATOM 780 O O . GLY A 1 100 ? 17.979 10.767 3.574 1.00 88.88 100 GLY A O 1
ATOM 781 N N . THR A 1 101 ? 15.754 10.587 3.294 1.00 91.31 101 THR A N 1
ATOM 782 C CA . THR A 1 101 ? 15.388 11.902 3.835 1.00 91.31 101 THR A CA 1
ATOM 783 C C . THR A 1 101 ? 14.786 11.819 5.235 1.00 91.31 101 THR A C 1
ATOM 785 O O . THR A 1 101 ? 14.625 12.855 5.862 1.00 91.31 101 THR A O 1
ATOM 788 N N . HIS A 1 102 ? 14.443 10.616 5.707 1.00 91.06 102 HIS A N 1
ATOM 789 C CA . HIS A 1 102 ? 13.816 10.378 7.008 1.00 91.06 102 HIS A CA 1
ATOM 790 C C . HIS A 1 102 ? 14.692 9.477 7.880 1.00 91.06 102 HIS A C 1
ATOM 792 O O . HIS A 1 102 ? 15.293 8.517 7.379 1.00 91.06 102 HIS A O 1
ATOM 798 N N . THR A 1 103 ? 14.705 9.728 9.188 1.00 95.06 103 THR A N 1
ATOM 799 C CA . THR A 1 103 ? 15.255 8.785 10.174 1.00 95.06 103 THR A CA 1
ATOM 800 C C . THR A 1 103 ? 14.307 7.602 10.406 1.00 95.06 103 THR A C 1
ATOM 802 O O . THR A 1 103 ? 13.138 7.625 10.004 1.00 95.06 103 THR A O 1
ATOM 805 N N . ALA A 1 104 ? 14.799 6.549 11.068 1.00 94.50 104 ALA A N 1
ATOM 806 C CA . ALA A 1 104 ? 13.976 5.398 11.441 1.00 94.50 104 ALA A CA 1
ATOM 807 C C . ALA A 1 104 ? 12.812 5.801 12.367 1.00 94.50 104 ALA A C 1
ATOM 809 O O . ALA A 1 104 ? 11.688 5.328 12.198 1.00 94.50 104 ALA A O 1
ATOM 810 N N . GLU A 1 105 ? 13.058 6.719 13.303 1.00 95.25 105 GLU A N 1
ATOM 811 C CA . GLU A 1 105 ? 12.053 7.252 14.220 1.00 95.25 105 GLU A CA 1
ATOM 812 C C . GLU A 1 105 ? 10.965 8.025 13.472 1.00 95.25 105 GLU A C 1
ATOM 814 O O . GLU A 1 105 ? 9.783 7.860 13.762 1.00 95.25 105 GLU A O 1
ATOM 819 N N . GLU A 1 106 ? 11.338 8.853 12.493 1.00 94.81 106 GLU A N 1
ATOM 820 C CA . GLU A 1 106 ? 10.381 9.601 11.673 1.00 94.81 106 GLU A CA 1
ATOM 821 C C . GLU A 1 106 ? 9.504 8.674 10.835 1.00 94.81 106 GLU A C 1
ATOM 823 O O . GLU A 1 106 ? 8.281 8.821 10.826 1.00 94.81 106 GLU A O 1
ATOM 828 N N . ALA A 1 107 ? 10.119 7.676 10.205 1.00 93.06 107 ALA A N 1
ATOM 829 C CA . ALA A 1 107 ? 9.439 6.668 9.404 1.00 93.06 107 ALA A CA 1
ATOM 830 C C . ALA A 1 107 ? 8.430 5.832 10.209 1.00 93.06 107 ALA A C 1
ATOM 832 O O . ALA A 1 107 ? 7.356 5.491 9.705 1.00 93.06 107 ALA A O 1
ATOM 833 N N . ALA A 1 108 ? 8.741 5.535 11.475 1.00 95.25 108 ALA A N 1
ATOM 834 C CA . ALA A 1 108 ? 7.887 4.744 12.357 1.00 95.25 108 ALA A CA 1
ATOM 835 C C . ALA A 1 108 ? 6.625 5.490 12.826 1.00 95.25 108 ALA A C 1
ATOM 837 O O . ALA A 1 108 ? 5.643 4.852 13.212 1.00 95.25 108 ALA A O 1
ATOM 838 N N . LYS A 1 109 ? 6.604 6.832 12.784 1.00 94.31 109 LYS A N 1
ATOM 839 C CA . LYS A 1 109 ? 5.491 7.641 13.321 1.00 94.31 109 LYS A CA 1
ATOM 840 C C . LYS A 1 109 ? 4.138 7.245 12.739 1.00 94.31 109 LYS A C 1
ATOM 842 O O . LYS A 1 109 ? 3.163 7.164 13.483 1.00 94.31 109 LYS A O 1
ATOM 847 N N . THR A 1 110 ? 4.065 7.001 11.429 1.00 92.75 110 THR A N 1
ATOM 848 C CA . THR A 1 110 ? 2.792 6.668 10.769 1.00 92.75 110 THR A CA 1
ATOM 849 C C . THR A 1 110 ? 2.304 5.274 11.158 1.00 92.75 110 THR A C 1
ATOM 851 O O . THR A 1 110 ? 1.133 5.119 11.495 1.00 92.75 110 THR A O 1
ATOM 854 N N . SER A 1 111 ? 3.178 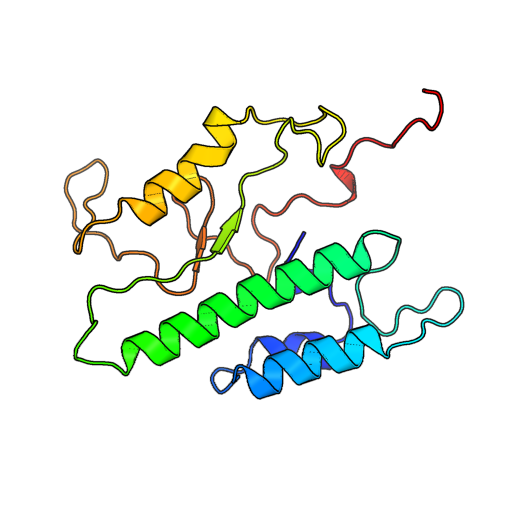4.265 11.154 1.00 94.25 111 SER A N 1
ATOM 855 C CA . SER A 1 111 ? 2.792 2.898 11.526 1.00 94.25 111 SER A CA 1
ATOM 856 C C . SER A 1 111 ? 2.406 2.796 13.000 1.00 94.25 111 SER A C 1
ATOM 858 O O . SER A 1 111 ? 1.414 2.151 13.321 1.00 94.25 111 SER A O 1
ATOM 860 N N . VAL A 1 112 ? 3.137 3.480 13.889 1.00 95.19 112 VAL A N 1
ATOM 861 C CA . VAL A 1 112 ? 2.808 3.545 15.322 1.00 95.19 112 VAL A CA 1
ATOM 862 C C . VAL A 1 112 ? 1.481 4.269 15.540 1.00 95.19 112 VAL A C 1
ATOM 864 O O . VAL A 1 112 ? 0.651 3.789 16.302 1.00 95.19 112 VAL A O 1
ATOM 867 N N . TYR A 1 113 ? 1.242 5.382 14.840 1.00 92.56 113 TYR A N 1
ATOM 868 C CA . TYR A 1 113 ? -0.047 6.075 14.884 1.00 92.56 113 TYR A CA 1
ATOM 869 C C . TYR A 1 113 ? -1.203 5.145 14.502 1.00 92.56 113 TYR A C 1
ATOM 871 O O . TYR A 1 113 ? -2.149 5.049 15.271 1.00 92.56 113 TYR A O 1
ATOM 879 N N . LEU A 1 114 ? -1.104 4.434 13.371 1.00 93.81 114 LEU A N 1
ATOM 880 C CA . LEU A 1 114 ? -2.144 3.506 12.911 1.00 93.81 114 LEU A CA 1
ATOM 881 C C . LEU A 1 114 ? -2.374 2.346 13.890 1.00 93.81 114 LEU A C 1
ATOM 883 O O . LEU A 1 114 ? -3.516 1.954 14.105 1.00 93.81 114 LEU A O 1
ATOM 887 N N . ALA A 1 115 ? -1.305 1.810 14.483 1.00 93.50 115 ALA A N 1
ATOM 888 C CA . ALA A 1 115 ? -1.384 0.701 15.434 1.00 93.50 115 ALA A CA 1
ATOM 889 C C . ALA A 1 115 ? -2.004 1.100 16.783 1.00 93.50 115 ALA A C 1
ATOM 891 O O . ALA A 1 115 ? -2.535 0.247 17.486 1.00 93.50 115 ALA A O 1
ATOM 892 N N . LEU A 1 116 ? -1.920 2.382 17.148 1.00 91.56 116 LEU A N 1
ATOM 893 C CA . LEU A 1 116 ? -2.445 2.924 18.403 1.00 91.56 116 LEU A CA 1
ATOM 894 C C . LEU A 1 116 ? -3.788 3.645 18.228 1.00 91.56 116 LEU A C 1
ATOM 896 O O . LEU A 1 116 ? -4.238 4.316 19.160 1.00 91.56 116 LEU A O 1
ATOM 900 N N . LEU A 1 117 ? -4.433 3.543 17.059 1.00 87.94 117 LEU A N 1
ATOM 901 C CA . LEU A 1 117 ? -5.783 4.077 16.890 1.00 87.94 117 LEU A CA 1
ATOM 902 C C . LEU A 1 117 ? -6.726 3.302 17.809 1.00 87.94 117 LEU A C 1
ATOM 904 O O . LEU A 1 117 ? -6.883 2.091 17.683 1.00 87.94 117 LEU A O 1
ATOM 908 N N . GLY A 1 118 ? -7.342 4.014 18.751 1.00 79.19 118 GLY A N 1
ATOM 909 C CA . GLY A 1 118 ? -8.448 3.469 19.528 1.00 79.19 118 GLY A CA 1
ATOM 910 C C . GLY A 1 118 ? -9.682 3.268 18.650 1.00 79.19 118 GLY A C 1
ATOM 911 O O . GLY A 1 118 ? -9.706 3.666 17.489 1.00 79.19 118 GLY A O 1
ATOM 912 N N . SER A 1 119 ? -10.754 2.729 19.230 1.00 70.50 119 SER A N 1
ATOM 913 C CA . SER A 1 119 ? -12.055 2.588 18.555 1.00 70.50 119 SER A CA 1
ATOM 914 C C . SER A 1 119 ? -12.699 3.924 18.156 1.00 70.50 119 SER A C 1
ATOM 916 O O . SER A 1 119 ? -13.669 3.931 17.400 1.00 70.50 119 SER A O 1
ATOM 918 N N . ARG A 1 120 ? -12.151 5.050 18.638 1.00 65.25 120 ARG A N 1
ATOM 919 C CA . ARG A 1 120 ? -12.506 6.435 18.301 1.00 65.25 120 ARG A CA 1
ATOM 920 C C . ARG A 1 120 ? -11.236 7.287 18.298 1.00 65.25 120 ARG A C 1
ATOM 922 O O . ARG A 1 120 ? -10.416 7.158 19.208 1.00 65.25 120 ARG A O 1
ATOM 929 N N . VAL A 1 121 ? -11.067 8.157 17.303 1.00 64.25 121 VAL A N 1
ATOM 930 C CA . VAL A 1 121 ? -9.901 9.051 17.193 1.00 64.25 121 VAL A CA 1
ATOM 931 C C . VAL A 1 121 ? -10.384 10.492 17.213 1.00 64.25 121 VAL A C 1
ATOM 933 O O . VAL A 1 121 ? -11.232 10.866 16.410 1.00 64.25 121 VAL A O 1
ATOM 936 N N . GLN A 1 122 ? -9.846 11.302 18.123 1.00 62.56 122 GLN A N 1
ATOM 937 C CA . GLN A 1 122 ? -10.111 12.740 18.166 1.00 62.56 122 GLN A CA 1
ATOM 938 C C . GLN A 1 122 ? -9.001 13.501 17.429 1.00 62.56 122 GLN A C 1
ATOM 940 O O . GLN A 1 122 ? -7.829 13.121 17.513 1.00 62.56 122 GLN A O 1
ATOM 945 N N . ASP A 1 123 ? -9.355 14.561 16.704 1.00 63.56 123 ASP A N 1
ATOM 946 C CA . ASP A 1 123 ? -8.380 15.484 16.125 1.00 63.56 123 ASP A CA 1
ATOM 947 C C . ASP A 1 123 ? -7.715 16.364 17.200 1.00 63.56 123 ASP A C 1
ATOM 949 O O . ASP A 1 123 ? -8.012 16.285 18.393 1.00 63.56 123 ASP A O 1
ATOM 953 N N . ALA A 1 124 ? -6.799 17.238 16.774 1.00 61.88 124 ALA A N 1
ATOM 954 C CA . ALA A 1 124 ? -6.101 18.167 17.665 1.00 61.88 124 ALA A CA 1
ATOM 955 C C . ALA A 1 124 ? -7.032 19.153 18.404 1.00 61.88 124 ALA A C 1
ATOM 957 O O . ALA A 1 124 ? -6.593 19.799 19.353 1.00 61.88 124 ALA A O 1
ATOM 958 N N . ASN A 1 125 ? -8.292 19.267 17.979 1.00 67.94 125 ASN A N 1
ATOM 959 C CA . ASN A 1 125 ? -9.310 20.137 18.556 1.00 67.94 125 ASN A CA 1
ATOM 960 C C . ASN A 1 125 ? -10.363 19.350 19.363 1.00 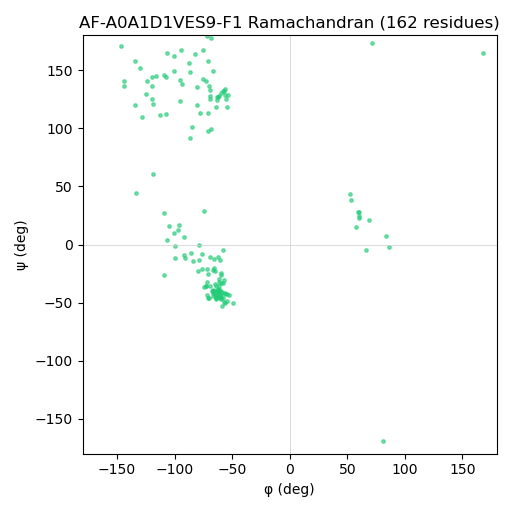67.94 125 ASN A C 1
ATOM 962 O O . ASN A 1 125 ? -11.315 19.948 19.860 1.00 67.94 125 ASN A O 1
ATOM 966 N N . GLY A 1 126 ? -10.202 18.029 19.511 1.00 62.22 126 GLY A N 1
ATOM 967 C CA . GLY A 1 126 ? -11.124 17.168 20.251 1.00 62.22 126 GLY A CA 1
ATOM 968 C C . GLY A 1 126 ? -12.341 16.686 19.453 1.00 62.22 126 GLY A C 1
ATOM 969 O O . GLY A 1 126 ? -13.222 16.058 20.042 1.00 62.22 126 GLY A O 1
ATOM 970 N N . PHE A 1 127 ? -12.420 16.942 18.142 1.00 61.97 127 PHE A N 1
ATOM 971 C CA . PHE A 1 127 ? -13.511 16.434 17.305 1.00 61.97 127 PHE A CA 1
ATOM 972 C C . PHE A 1 127 ? -13.264 14.985 16.908 1.00 61.97 127 PHE A C 1
ATOM 974 O O . PHE A 1 127 ? -12.163 14.620 16.502 1.00 61.97 127 PHE A O 1
ATOM 981 N N . GLU A 1 128 ? -14.300 14.155 17.006 1.00 63.94 128 GLU A N 1
ATOM 982 C CA . GLU A 1 128 ? -14.259 12.771 16.543 1.00 63.94 128 GLU A CA 1
ATOM 983 C C . GLU A 1 128 ? -14.033 12.752 15.024 1.00 63.94 128 GLU A C 1
ATOM 985 O O . GLU A 1 128 ? -14.748 13.394 14.256 1.00 63.94 128 GLU A O 1
ATOM 990 N N . THR A 1 129 ? -12.989 12.049 14.605 1.00 65.56 129 THR A N 1
A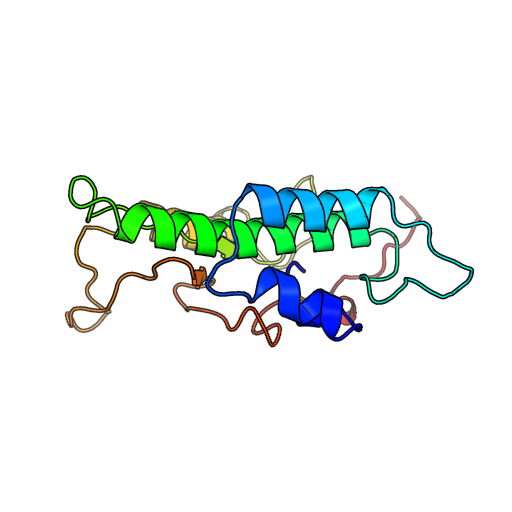TOM 991 C CA . THR A 1 129 ? -12.613 11.867 13.206 1.00 65.56 129 THR A CA 1
ATOM 992 C C . THR A 1 129 ? -12.717 10.402 12.851 1.00 65.56 129 THR A C 1
ATOM 994 O O . THR A 1 129 ? -12.414 9.526 13.669 1.00 65.56 129 THR A O 1
ATOM 997 N N . ASP A 1 130 ? -13.128 10.139 11.615 1.00 71.88 130 ASP A N 1
ATOM 998 C CA . ASP A 1 130 ? -13.175 8.779 11.111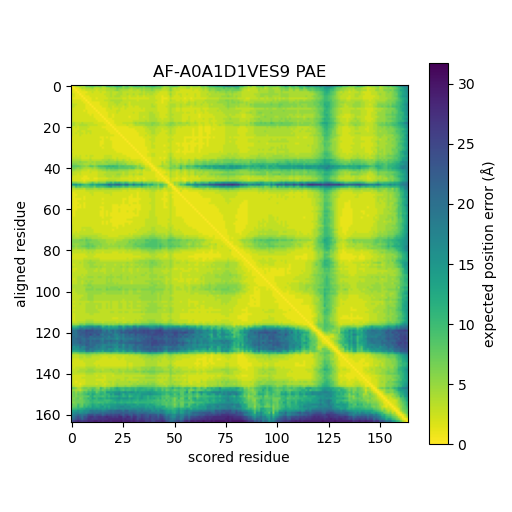 1.00 71.88 130 ASP A CA 1
ATOM 999 C C . ASP A 1 130 ? -11.775 8.165 11.121 1.00 71.88 130 ASP A C 1
ATOM 1001 O O . ASP A 1 130 ? -10.802 8.709 10.590 1.00 71.88 130 ASP A O 1
ATOM 1005 N N . ILE A 1 131 ? -11.690 6.986 11.730 1.00 85.56 131 ILE A N 1
ATOM 1006 C CA . ILE A 1 131 ? -10.502 6.143 11.696 1.00 85.56 131 ILE A CA 1
ATOM 1007 C C . ILE A 1 131 ? -10.285 5.745 10.234 1.00 85.56 131 ILE A C 1
ATOM 1009 O O . ILE A 1 131 ? -11.212 5.203 9.620 1.00 85.56 131 ILE A O 1
ATOM 1013 N N . PRO A 1 132 ? -9.086 5.952 9.657 1.00 92.06 132 PRO A N 1
ATOM 1014 C CA . PRO A 1 132 ? -8.809 5.457 8.318 1.00 92.06 132 PRO A CA 1
ATOM 1015 C C . PRO A 1 132 ? -9.041 3.945 8.290 1.00 92.06 132 PRO A C 1
ATOM 1017 O O . PRO A 1 132 ? -8.596 3.228 9.185 1.00 92.06 132 PRO A O 1
ATOM 1020 N N . ARG A 1 133 ? -9.766 3.468 7.279 1.00 93.31 133 ARG A N 1
ATOM 1021 C CA . ARG A 1 133 ? -10.095 2.054 7.066 1.00 93.31 133 ARG A CA 1
ATOM 1022 C C . ARG A 1 133 ? -9.855 1.704 5.608 1.00 93.31 133 ARG A C 1
ATOM 1024 O O . ARG A 1 133 ? -10.465 2.299 4.719 1.00 93.31 133 ARG A O 1
ATOM 1031 N N . GLY A 1 134 ? -8.966 0.748 5.357 1.00 95.12 134 GLY A N 1
ATOM 1032 C CA . GLY A 1 134 ? -8.604 0.320 4.007 1.00 95.12 134 GLY A CA 1
ATOM 1033 C C . GLY A 1 134 ? -7.826 1.379 3.223 1.00 95.12 134 GLY A C 1
ATOM 1034 O O . GLY A 1 134 ? -7.836 1.347 1.995 1.00 95.12 134 GLY A O 1
ATOM 1035 N N . GLN A 1 135 ? -7.196 2.338 3.909 1.00 94.56 135 GLN A N 1
ATOM 1036 C CA . GLN A 1 135 ? -6.559 3.498 3.286 1.00 94.56 135 GLN A CA 1
ATOM 1037 C C . GLN A 1 135 ? -5.038 3.338 3.170 1.00 94.56 135 GLN A C 1
ATOM 1039 O O . GLN A 1 135 ? -4.415 2.522 3.856 1.00 94.56 135 GLN A O 1
ATOM 1044 N N . LEU A 1 136 ? -4.436 4.157 2.304 1.00 94.44 136 LEU A N 1
ATOM 1045 C CA . LEU A 1 136 ? -2.999 4.427 2.291 1.00 94.44 136 LEU A CA 1
ATOM 1046 C C . LEU A 1 136 ? -2.731 5.698 3.096 1.00 94.44 136 LEU A C 1
ATOM 1048 O O . LEU A 1 136 ? -3.284 6.746 2.781 1.00 94.44 136 LEU A O 1
ATOM 1052 N N . VAL A 1 137 ? -1.882 5.616 4.121 1.00 93.19 137 VAL A N 1
ATOM 1053 C CA . VAL A 1 137 ? -1.653 6.728 5.057 1.00 93.19 137 VAL A CA 1
ATOM 1054 C C . VAL A 1 137 ? -0.175 7.114 5.128 1.00 93.19 137 VAL A C 1
ATOM 1056 O O . VAL A 1 137 ? 0.711 6.256 5.146 1.00 93.19 137 VAL A O 1
ATOM 1059 N N . ARG A 1 138 ? 0.096 8.419 5.213 1.00 90.12 138 ARG A N 1
ATOM 1060 C CA . ARG A 1 138 ? 1.399 8.995 5.581 1.00 90.12 138 ARG A CA 1
ATOM 1061 C C . ARG A 1 138 ? 1.182 10.257 6.403 1.00 90.12 138 ARG A C 1
ATOM 1063 O O . ARG A 1 138 ? 0.291 11.033 6.085 1.00 90.12 138 ARG A O 1
ATOM 1070 N N . ASP A 1 139 ? 1.997 10.480 7.431 1.00 87.38 139 ASP A N 1
ATOM 1071 C CA . ASP A 1 139 ? 1.971 11.706 8.243 1.00 87.38 139 ASP A CA 1
ATOM 1072 C C . ASP A 1 139 ? 0.566 12.005 8.784 1.00 87.38 139 ASP A C 1
ATOM 1074 O O . ASP A 1 139 ? 0.115 13.148 8.822 1.00 87.38 139 ASP A O 1
ATOM 1078 N N . ARG A 1 140 ? -0.146 10.936 9.177 1.00 87.75 140 ARG A N 1
ATOM 1079 C CA . ARG A 1 140 ? -1.539 10.968 9.663 1.00 87.75 140 ARG A CA 1
ATOM 1080 C C . ARG A 1 140 ? -2.550 11.515 8.645 1.00 87.75 140 ARG A C 1
ATOM 1082 O O . ARG A 1 140 ? -3.624 11.967 9.023 1.00 87.75 140 ARG A O 1
ATOM 1089 N N . ARG A 1 141 ? -2.220 11.464 7.354 1.00 88.31 141 ARG A N 1
ATOM 1090 C CA . ARG A 1 141 ? -3.091 11.851 6.242 1.00 88.31 141 ARG A CA 1
ATOM 1091 C C . ARG A 1 141 ? -3.339 10.673 5.316 1.00 88.31 141 ARG A C 1
ATOM 1093 O O . ARG A 1 141 ? -2.411 9.936 4.982 1.00 88.31 141 ARG A O 1
ATOM 1100 N N . VAL A 1 142 ? -4.591 10.520 4.900 1.00 91.12 142 VAL A N 1
ATOM 1101 C CA . VAL A 1 142 ? -4.968 9.608 3.818 1.00 91.12 142 VAL A CA 1
ATOM 1102 C C . VAL A 1 142 ? -4.420 10.168 2.509 1.00 91.12 142 VAL A C 1
ATOM 1104 O O . VAL A 1 142 ? -4.538 11.363 2.255 1.00 91.12 142 VAL A O 1
ATOM 1107 N N . LEU A 1 143 ? -3.791 9.306 1.717 1.00 90.81 143 LEU A N 1
ATOM 1108 C CA . LEU A 1 143 ? -3.225 9.633 0.415 1.00 90.81 143 LEU A CA 1
ATOM 1109 C C . LEU A 1 143 ? -4.075 9.028 -0.699 1.00 90.81 143 LEU A C 1
ATOM 1111 O O . LEU A 1 143 ? -4.515 7.878 -0.597 1.00 90.81 143 LEU A O 1
ATOM 1115 N N . ASP A 1 144 ? -4.200 9.745 -1.812 1.00 91.50 144 ASP A N 1
ATOM 1116 C CA . ASP A 1 144 ? -4.734 9.185 -3.047 1.00 91.50 144 ASP A CA 1
ATOM 1117 C C . ASP A 1 144 ? -3.746 8.186 -3.680 1.00 91.50 144 ASP A C 1
ATOM 1119 O O . ASP A 1 144 ? -2.799 8.525 -4.405 1.00 91.50 144 ASP A O 1
ATOM 1123 N N . TRP A 1 145 ? -3.993 6.905 -3.408 1.00 90.12 145 TRP A N 1
ATOM 1124 C CA . TRP A 1 145 ? -3.242 5.789 -3.976 1.00 90.12 145 TRP A CA 1
ATOM 1125 C C . TRP A 1 145 ? -3.342 5.711 -5.509 1.00 90.12 145 TRP A C 1
ATOM 1127 O O . TRP A 1 145 ? -2.373 5.296 -6.161 1.00 90.12 145 TRP A O 1
ATOM 1137 N N . VAL A 1 146 ? -4.475 6.115 -6.091 1.00 88.75 146 VAL A N 1
ATOM 1138 C CA . VAL A 1 146 ? -4.737 6.032 -7.535 1.00 88.75 146 VAL A CA 1
ATOM 1139 C C . VAL A 1 146 ? -3.861 7.027 -8.283 1.00 88.75 146 VAL A C 1
ATOM 1141 O O . VAL A 1 146 ? -3.179 6.651 -9.237 1.00 88.75 146 VAL A O 1
ATOM 1144 N N . ASN A 1 147 ? -3.803 8.263 -7.787 1.00 85.69 147 ASN A N 1
ATOM 1145 C CA . ASN A 1 147 ? -3.101 9.372 -8.434 1.00 85.69 147 ASN A CA 1
ATOM 1146 C C . ASN A 1 147 ? -1.674 9.614 -7.906 1.00 85.69 147 ASN A C 1
ATOM 1148 O O . ASN A 1 147 ? -1.080 10.656 -8.177 1.00 85.69 147 ASN A O 1
ATOM 1152 N N . SER A 1 148 ? -1.082 8.640 -7.199 1.00 80.69 148 SER A N 1
ATOM 1153 C CA . SER A 1 148 ? 0.291 8.721 -6.659 1.00 80.69 148 SER A CA 1
ATOM 1154 C C . SER A 1 148 ? 0.524 9.869 -5.673 1.00 80.69 148 SER A C 1
ATOM 1156 O O . SER A 1 148 ? 1.657 10.344 -5.540 1.00 80.69 148 SER A O 1
ATOM 1158 N N . GLU A 1 149 ? -0.499 10.315 -4.949 1.00 80.06 149 GLU A N 1
ATOM 1159 C CA . GLU A 1 149 ? -0.333 11.427 -4.020 1.00 80.06 149 GLU A CA 1
ATOM 1160 C C . GLU A 1 149 ? 0.713 11.093 -2.952 1.00 80.06 149 GLU A C 1
ATOM 1162 O O . GLU A 1 149 ? 0.720 10.017 -2.349 1.00 80.06 149 GLU A O 1
ATOM 1167 N N . GLY A 1 150 ? 1.661 12.011 -2.758 1.00 65.31 150 GLY A N 1
ATOM 1168 C CA . GLY A 1 150 ? 2.710 11.879 -1.753 1.00 65.31 150 GLY A CA 1
ATOM 1169 C C . GLY A 1 150 ? 3.711 10.744 -1.994 1.00 65.31 150 GLY A C 1
ATOM 1170 O O . GLY A 1 150 ? 4.694 10.646 -1.260 1.00 65.31 150 GLY A O 1
ATOM 1171 N N . CYS A 1 151 ? 3.537 9.899 -3.009 1.00 65.88 151 CYS A N 1
ATOM 1172 C CA . CYS A 1 151 ? 4.501 8.857 -3.327 1.00 65.88 151 CYS A CA 1
ATOM 1173 C C . CYS A 1 151 ? 5.784 9.472 -3.896 1.00 65.88 151 CYS A C 1
ATOM 1175 O O . CYS A 1 151 ? 5.735 10.330 -4.772 1.00 65.88 151 CYS A O 1
ATOM 1177 N N . MET A 1 152 ? 6.938 8.976 -3.443 1.00 69.31 152 MET A N 1
ATOM 1178 C CA . MET A 1 152 ? 8.215 9.293 -4.080 1.00 69.31 152 MET A CA 1
ATOM 1179 C C . MET A 1 152 ? 8.181 8.883 -5.555 1.00 69.31 152 MET A C 1
ATOM 1181 O O . MET A 1 152 ? 7.785 7.752 -5.876 1.00 69.31 152 MET A O 1
ATOM 1185 N N . LYS A 1 153 ? 8.610 9.799 -6.424 1.00 70.44 153 LYS A N 1
ATOM 1186 C CA . LYS A 1 153 ? 8.793 9.576 -7.856 1.00 70.44 153 LYS A CA 1
ATOM 1187 C C . LYS A 1 153 ? 10.195 9.034 -8.114 1.00 70.44 153 LYS A C 1
ATOM 1189 O O . LYS A 1 153 ? 11.124 9.290 -7.356 1.00 70.44 153 LYS A O 1
ATOM 1194 N N . PHE A 1 154 ? 10.378 8.328 -9.227 1.00 66.44 154 PHE A N 1
ATOM 1195 C CA . PHE A 1 154 ? 11.706 7.850 -9.630 1.00 66.44 154 PHE A CA 1
ATOM 1196 C C . PHE A 1 154 ? 12.730 8.984 -9.786 1.00 66.44 154 PHE A C 1
ATOM 1198 O O . PHE A 1 154 ? 13.904 8.777 -9.499 1.00 66.44 154 PHE A O 1
ATOM 1205 N N . SER A 1 155 ? 12.283 10.182 -10.175 1.00 65.75 155 SER A N 1
ATOM 1206 C CA . SER A 1 155 ? 13.107 11.397 -10.234 1.00 65.75 155 SER A CA 1
ATOM 1207 C C . SER A 1 155 ? 13.709 11.803 -8.890 1.00 65.75 155 SER A C 1
ATOM 1209 O O . SER A 1 155 ? 14.723 12.492 -8.866 1.00 65.75 155 SER A O 1
ATOM 1211 N N . ASP A 1 156 ? 13.083 11.390 -7.790 1.00 68.50 156 ASP A N 1
ATOM 1212 C CA . ASP A 1 156 ? 13.443 11.809 -6.439 1.00 68.50 156 ASP A CA 1
ATOM 1213 C C . ASP A 1 156 ? 14.459 10.840 -5.807 1.00 68.50 156 ASP A C 1
ATOM 1215 O O . ASP A 1 156 ? 15.005 11.121 -4.741 1.00 68.50 156 ASP A O 1
ATOM 1219 N N . ILE A 1 157 ? 14.722 9.695 -6.456 1.00 66.69 157 ILE A N 1
ATOM 1220 C CA . ILE A 1 157 ? 15.739 8.732 -6.029 1.00 66.69 157 ILE A CA 1
ATOM 1221 C C . ILE A 1 157 ? 17.106 9.249 -6.504 1.00 66.69 157 ILE A C 1
ATOM 1223 O O . ILE A 1 157 ? 17.322 9.377 -7.713 1.00 66.69 157 ILE A O 1
ATOM 1227 N N . PRO A 1 158 ? 18.063 9.514 -5.596 1.00 66.75 158 PRO A N 1
ATOM 1228 C CA . PRO A 1 158 ? 19.412 9.899 -5.988 1.00 66.75 158 PRO A CA 1
ATOM 1229 C C . PRO A 1 158 ? 20.029 8.838 -6.903 1.00 66.75 158 PRO A C 1
ATOM 1231 O O . PRO A 1 158 ? 19.968 7.645 -6.597 1.00 66.75 158 PRO A O 1
ATOM 1234 N N . LYS A 1 159 ? 20.651 9.261 -8.012 1.00 64.62 159 LYS A N 1
ATOM 1235 C CA . LYS A 1 159 ? 21.359 8.342 -8.913 1.00 64.62 159 LYS A CA 1
ATOM 1236 C C . LYS A 1 159 ? 22.423 7.576 -8.121 1.00 64.62 159 LYS A C 1
ATOM 1238 O O . LYS A 1 159 ? 23.216 8.170 -7.389 1.00 64.62 159 LYS A O 1
ATOM 1243 N N . PHE A 1 160 ? 22.421 6.253 -8.244 1.00 57.72 160 PHE A N 1
ATOM 1244 C CA . PHE A 1 160 ? 23.464 5.419 -7.663 1.00 57.72 160 PHE A CA 1
ATOM 1245 C C . PHE A 1 160 ? 24.755 5.642 -8.453 1.00 57.72 160 PHE A C 1
ATOM 1247 O O . PHE A 1 160 ? 24.823 5.297 -9.629 1.00 57.72 160 PHE A O 1
ATOM 1254 N N . ASP A 1 161 ? 25.762 6.244 -7.822 1.00 55.62 161 ASP A N 1
ATOM 1255 C CA . ASP A 1 161 ? 27.122 6.220 -8.352 1.00 55.62 161 ASP A CA 1
ATOM 1256 C C . ASP A 1 161 ? 27.699 4.838 -8.026 1.00 55.62 161 ASP A C 1
ATOM 1258 O O . ASP A 1 161 ? 27.830 4.483 -6.854 1.00 55.62 161 ASP A O 1
ATOM 1262 N N . ALA A 1 162 ? 27.958 4.018 -9.045 1.00 49.31 162 ALA A N 1
ATOM 1263 C CA . ALA A 1 162 ? 28.390 2.622 -8.905 1.00 49.31 162 ALA A CA 1
ATOM 1264 C C . ALA A 1 162 ? 29.868 2.488 -8.472 1.00 49.31 162 ALA A C 1
ATOM 1266 O O . ALA A 1 162 ? 30.549 1.534 -8.840 1.00 49.31 162 ALA A O 1
ATOM 1267 N N . LYS A 1 163 ? 30.384 3.473 -7.732 1.00 45.31 163 LYS A N 1
ATOM 1268 C CA . LYS A 1 163 ? 31.776 3.573 -7.288 1.00 45.31 163 LYS A CA 1
ATOM 1269 C C . LYS A 1 163 ? 31.876 3.562 -5.765 1.00 45.31 163 LYS A C 1
ATOM 1271 O O . LYS A 1 163 ? 32.364 4.523 -5.181 1.00 45.31 163 LYS A O 1
ATOM 1276 N N . THR A 1 164 ? 31.422 2.490 -5.133 1.00 43.16 164 THR A N 1
ATOM 1277 C CA . THR A 1 164 ? 31.827 2.096 -3.772 1.00 43.16 164 THR A CA 1
ATOM 1278 C C . THR A 1 164 ? 31.655 0.601 -3.633 1.00 43.16 164 THR A C 1
ATOM 1280 O O . THR A 1 164 ? 30.523 0.153 -3.928 1.00 43.16 164 THR A O 1
#

pLDDT: mean 87.12, std 11.96, range [43.16, 97.88]

Organism: Ramazzottius varieornatus (NCBI:txid947166)

Nearest PDB structures (foldseek):
  5o98-assembly2_B  TM=8.988E-01  e=2.181E-07  Catharanthus roseus
  1n5d-assembly1_A  TM=8.347E-01  e=6.033E-07  Sus scrofa
  3bhj-assembly1_A  TM=8.377E-01  e=1.470E-06  Homo sapiens
  2pfg-assembly1_A  TM=8.607E-01  e=3.816E-06  Homo sapiens
  2hrb-assembly1_A  TM=7.973E-01  e=2.776E-06  Homo sapiens

Solvent-accessible surface area (backbone atoms only — not comparable to full-atom values): 9690 Å² total; per-residue (Å²): 84,37,34,50,61,54,36,73,34,67,69,74,45,49,59,71,64,43,91,80,49,44,71,71,59,50,49,50,58,50,48,54,57,74,70,55,76,68,53,92,98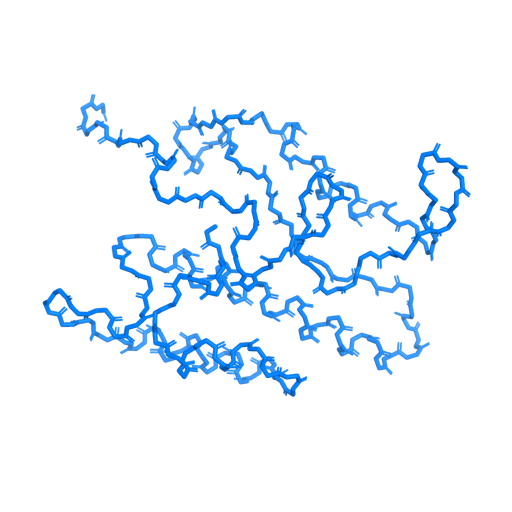,38,51,86,32,47,49,70,68,100,52,23,67,58,26,51,53,41,29,48,50,50,39,47,24,35,40,51,28,56,58,42,71,71,37,81,90,46,72,74,70,67,34,61,37,72,56,50,70,51,35,42,34,80,93,47,74,66,41,58,86,32,48,62,71,65,24,41,49,40,57,53,51,65,73,66,59,57,92,68,39,60,48,100,84,66,47,81,43,86,72,76,63,32,36,42,32,39,88,89,34,82,40,50,50,62,79,36,48,92,44,69,52,78,87,73,54,76,81,83,74,93,82,125

InterPro domains:
  IPR002347 Short-chain dehydrogenase/reductase SDR [PF00106] (44-100)
  IPR020904 Short-chain dehydrogenase/reductase, conserved site [PS00061] (41-69)
  IPR036291 NAD(P)-binding domain superfamily [SSF51735] (45-122)

Mean predicted aligned error: 6.16 Å

Secondary structure (DSSP, 8-state):
---GGG--SHHHHHGGG-TT--HHHHHHHHHHHHH--PBTTB-TTSPPSTTHHHHHHHHHHHHHHHHHHHHHHH-TT-TT----EE---SB-SGGGTT--SB-HHHHHHHHHHHHT--SSEE-TTS-EEPPP-S-EEETTEEE-TTTTTTPPPGGGSPP--S--

Sequence (164 aa):
MGSLALLTDKQLKERPLDNALTTDSLEKIMADYVHFVPKENDYGGYPAFGLGPYCMSKLAVNALTRVLQRDFNQDKSREDLSVNSCYPGYTVTGLTNQRGTHTAEEAAKTSVYLALLGSRVQDANGFETDIPRGQLVRDRRVLDWVNSEGCMKFSDIPKFDAKT